Protein AF-A6QD24-F1 (afdb_monomer_lite)

Sequence (171 aa):
MKQSISKLLDISERSYYTWKKENRPIIEFLEKYFTESDLEEFLQTNSISRLESDNTDMEYMLIEYARFNLKLKLDLILLKPLWIDISKKFPKKIFLDVISEIRNSPKIDIEKYKSKEYLLEKFETHKPVLGGWNKKNKELVIRLIKENLSNLDCYVLIKYPEEILPESGDK

pLDDT: mean 82.75, std 15.45, range [31.78, 98.06]

Foldseek 3Di:
DLVLVCVVVVHDSVVLVVCVVVVPVVNVVCVPPHDPVQSVCCVVPVHRVVVVPDCVVVVVVLLVVLLVVLLVLCCCLLPPPPDPDPLSVVLVVLVVVLLVVLVPDPQDDDDLQCLLVVSLVSLVPDDDPDPSDDPVSSVSNSVSSVPRPDSSNSVSCNRPVPSRDPPPPDD

Structure (mmCIF, N/CA/C/O backbone):
data_AF-A6QD24-F1
#
_entry.id   AF-A6QD24-F1
#
loop_
_atom_site.group_PDB
_atom_site.id
_atom_site.type_symbol
_atom_site.label_atom_id
_atom_site.label_alt_id
_atom_site.label_comp_id
_atom_site.label_asym_id
_atom_site.label_entity_id
_atom_site.label_seq_id
_atom_site.pdbx_PDB_ins_code
_atom_site.Cartn_x
_atom_site.Cartn_y
_atom_site.Cartn_z
_atom_site.occupancy
_atom_site.B_iso_or_equiv
_atom_site.auth_seq_id
_atom_site.auth_comp_id
_atom_site.auth_asym_id
_atom_site.auth_atom_id
_atom_site.pdbx_PDB_model_num
ATOM 1 N N . MET A 1 1 ? -19.271 6.512 26.807 1.00 91.19 1 MET A N 1
ATOM 2 C CA . MET A 1 1 ? -18.603 5.203 26.678 1.00 91.19 1 MET A CA 1
ATOM 3 C C . MET A 1 1 ? -19.352 4.106 27.429 1.00 91.19 1 MET A C 1
ATOM 5 O O . MET A 1 1 ? -19.699 3.085 26.848 1.00 91.19 1 MET A O 1
ATOM 9 N N . LYS A 1 2 ? -19.629 4.305 28.729 1.00 95.00 2 LYS A N 1
ATOM 10 C CA . LYS A 1 2 ? -20.304 3.314 29.589 1.00 95.00 2 LYS A CA 1
ATOM 11 C C . LYS A 1 2 ? -21.602 2.745 29.001 1.00 95.00 2 LYS A C 1
ATOM 13 O O . LYS A 1 2 ? -21.840 1.551 29.126 1.00 95.00 2 LYS A O 1
ATOM 18 N N . GLN A 1 3 ? -22.432 3.584 28.375 1.00 96.44 3 GLN A N 1
ATOM 19 C CA . GLN A 1 3 ? -23.743 3.191 27.855 1.00 96.44 3 GLN A CA 1
ATOM 20 C C . GLN A 1 3 ? -23.586 2.299 26.633 1.00 96.44 3 GLN A C 1
ATOM 22 O O . GLN A 1 3 ? -24.210 1.245 26.570 1.00 96.44 3 GLN A O 1
ATOM 27 N N . SER A 1 4 ? -22.698 2.678 25.717 1.00 97.44 4 SER A N 1
ATOM 28 C CA . SER A 1 4 ? -22.372 1.903 24.522 1.00 97.44 4 SER A CA 1
ATOM 29 C C . SER A 1 4 ? -21.763 0.549 24.892 1.00 97.44 4 SER A C 1
ATOM 31 O O . SER A 1 4 ? -22.234 -0.472 24.408 1.0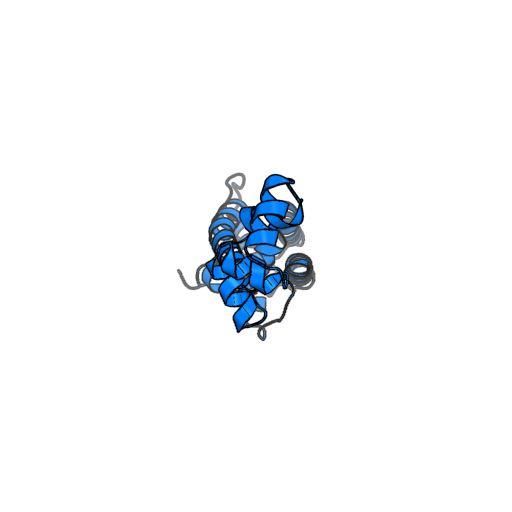0 97.44 4 SER A O 1
ATOM 33 N N . ILE A 1 5 ? -20.822 0.500 25.846 1.00 97.56 5 ILE A N 1
ATOM 34 C CA . ILE A 1 5 ? -20.265 -0.772 26.350 1.00 97.56 5 ILE A CA 1
ATOM 35 C C . ILE A 1 5 ? -21.340 -1.627 27.032 1.00 97.56 5 ILE A C 1
ATOM 37 O O . ILE A 1 5 ? -21.400 -2.832 26.809 1.00 97.56 5 ILE A O 1
ATOM 41 N N . SER A 1 6 ? -22.196 -1.016 27.856 1.00 97.75 6 SER A N 1
ATOM 42 C CA . SER A 1 6 ? -23.264 -1.735 28.562 1.00 97.75 6 SER A CA 1
ATOM 43 C C . SER A 1 6 ? -24.249 -2.373 27.580 1.00 97.75 6 SER A C 1
ATOM 45 O O . SER A 1 6 ? -24.598 -3.535 27.745 1.00 97.75 6 SER A O 1
ATOM 47 N N . LYS A 1 7 ? -24.635 -1.647 26.523 1.00 97.44 7 LYS A N 1
ATOM 48 C CA . LYS A 1 7 ? -25.477 -2.172 25.438 1.00 97.44 7 LYS A CA 1
ATOM 49 C C . LYS A 1 7 ? -24.772 -3.268 24.640 1.00 97.44 7 LYS A C 1
ATOM 51 O O . LYS A 1 7 ? -25.374 -4.301 24.388 1.00 97.44 7 LYS A O 1
ATOM 56 N N . LEU A 1 8 ? -23.506 -3.058 24.276 1.00 97.44 8 LEU A N 1
ATOM 57 C CA . LEU A 1 8 ? -22.720 -4.009 23.485 1.00 97.44 8 LEU A CA 1
ATOM 58 C C . LEU A 1 8 ? -22.549 -5.357 24.191 1.00 97.44 8 LEU A C 1
ATOM 60 O O . LEU A 1 8 ? -22.607 -6.401 23.552 1.00 97.44 8 LEU A O 1
ATOM 64 N N . LEU A 1 9 ? -22.323 -5.330 25.505 1.00 96.88 9 LEU A N 1
ATOM 65 C CA . LEU A 1 9 ? -22.118 -6.532 26.314 1.00 96.88 9 LEU A CA 1
ATOM 66 C C . LEU A 1 9 ? -23.418 -7.090 26.914 1.00 96.88 9 LEU A C 1
ATOM 68 O O . LEU A 1 9 ? -23.351 -8.084 27.632 1.00 96.88 9 LEU A O 1
ATOM 72 N N . ASP A 1 10 ? -24.560 -6.445 26.659 1.00 97.12 10 ASP A N 1
ATOM 73 C CA . ASP A 1 10 ? -25.860 -6.745 27.273 1.00 97.12 10 ASP A CA 1
ATOM 74 C C . ASP A 1 10 ? -25.798 -6.827 28.814 1.00 97.12 10 ASP A C 1
ATOM 76 O O . ASP A 1 10 ? -26.202 -7.794 29.461 1.00 97.12 10 ASP A O 1
ATOM 80 N N . ILE A 1 11 ? -25.225 -5.789 29.430 1.00 97.56 11 ILE A N 1
ATOM 81 C CA . ILE A 1 11 ? -25.096 -5.660 30.885 1.00 97.56 11 ILE A CA 1
ATOM 82 C C . ILE A 1 11 ? -25.696 -4.346 31.386 1.00 97.56 11 ILE A C 1
ATOM 84 O O . ILE A 1 11 ? -25.819 -3.361 30.664 1.00 97.56 11 ILE A O 1
ATOM 88 N N . SER A 1 12 ? -26.025 -4.291 32.678 1.00 97.44 12 SER A N 1
ATOM 89 C CA . SER A 1 12 ? -26.432 -3.031 33.312 1.00 97.44 12 SER A CA 1
ATOM 90 C C . SER A 1 12 ? -25.251 -2.061 33.475 1.00 97.44 12 SER A C 1
ATOM 92 O O . SER A 1 12 ? -24.112 -2.493 33.666 1.00 97.44 12 SER A O 1
ATOM 94 N N . GLU A 1 13 ? -25.520 -0.748 33.543 1.00 95.88 13 GLU A N 1
ATOM 95 C CA . GLU A 1 13 ? -24.477 0.246 33.866 1.00 95.88 13 GLU A CA 1
ATOM 96 C C . GLU A 1 13 ? -23.789 -0.065 35.209 1.00 95.88 13 GLU A C 1
ATOM 98 O O . GLU A 1 13 ? -22.583 0.128 35.364 1.00 95.88 13 GLU A O 1
ATOM 103 N N . ARG A 1 14 ? -24.538 -0.599 36.186 1.00 96.56 14 ARG A N 1
ATOM 104 C CA . ARG A 1 14 ? -23.978 -1.036 37.473 1.00 96.56 14 ARG A CA 1
ATOM 105 C C . ARG A 1 14 ? -22.952 -2.152 37.274 1.00 96.56 14 ARG A C 1
ATOM 107 O O . ARG A 1 14 ? -21.876 -2.086 37.862 1.00 96.56 14 ARG A O 1
ATOM 114 N N . SER A 1 15 ? -23.272 -3.146 36.445 1.00 97.50 15 SER A N 1
ATOM 115 C CA . SER A 1 15 ? -22.362 -4.247 36.115 1.00 97.50 15 SER A CA 1
ATOM 116 C C . SER A 1 15 ? -21.093 -3.733 35.438 1.00 97.50 15 SER A C 1
ATOM 118 O O . SER A 1 15 ? -20.006 -4.165 35.809 1.00 97.50 15 SER A O 1
ATOM 120 N N . TYR A 1 16 ? -21.213 -2.760 34.529 1.00 97.88 16 TYR A N 1
ATOM 121 C CA . TYR A 1 16 ? -20.060 -2.099 33.912 1.00 97.88 16 TYR A CA 1
ATOM 122 C C . TYR A 1 16 ? -19.123 -1.479 34.965 1.00 97.88 16 TYR A C 1
ATOM 124 O O . TYR A 1 16 ? -17.921 -1.738 34.934 1.00 97.88 16 TYR A O 1
ATOM 132 N N . TYR A 1 17 ? -19.645 -0.728 35.945 1.00 97.50 17 TYR A N 1
ATOM 133 C CA . TYR A 1 17 ? -18.806 -0.138 37.001 1.00 97.50 17 TYR A CA 1
ATOM 134 C C . TYR A 1 17 ? -18.145 -1.192 37.893 1.00 97.50 17 TYR A C 1
ATOM 136 O O . TYR A 1 17 ? -16.976 -1.039 38.254 1.00 97.50 17 TYR A O 1
ATOM 144 N N . THR A 1 18 ? -18.859 -2.270 38.225 1.00 97.88 18 THR A N 1
ATOM 145 C CA . THR A 1 18 ? -18.283 -3.402 38.962 1.00 97.88 18 THR A CA 1
ATOM 146 C C . THR A 1 18 ? -17.138 -4.032 38.173 1.00 97.88 18 THR A C 1
ATOM 148 O O . THR A 1 18 ? -16.042 -4.179 38.704 1.00 97.88 18 THR A O 1
ATOM 151 N N . TRP A 1 19 ? -17.350 -4.329 36.890 1.00 97.81 19 TRP A N 1
ATOM 152 C CA . TRP A 1 19 ? -16.339 -4.949 36.029 1.00 97.81 19 TRP A CA 1
ATOM 153 C C . TRP A 1 19 ? -15.133 -4.043 35.802 1.00 97.81 19 TRP A C 1
ATOM 155 O O . TRP A 1 19 ? -14.000 -4.520 35.767 1.00 97.81 19 TRP A O 1
ATOM 165 N N . LYS A 1 20 ? -15.363 -2.732 35.703 1.00 97.00 20 LYS A N 1
ATOM 166 C CA . LYS A 1 20 ? -14.298 -1.734 35.634 1.00 97.00 20 LYS A CA 1
ATOM 167 C C . LYS A 1 20 ? -13.466 -1.715 36.915 1.00 97.00 20 LYS A C 1
ATOM 169 O O . LYS A 1 20 ? -12.245 -1.730 36.839 1.00 97.00 20 LYS A O 1
ATOM 174 N N . LYS A 1 21 ? -14.105 -1.743 38.091 1.00 97.69 21 LYS A N 1
ATOM 175 C CA . LYS A 1 21 ? -13.412 -1.804 39.392 1.00 97.69 21 LYS A CA 1
ATOM 176 C C . LYS A 1 21 ? -12.640 -3.113 39.585 1.00 97.69 21 LYS A C 1
ATOM 178 O O . LYS A 1 21 ? -11.581 -3.111 40.203 1.00 97.69 21 LYS A O 1
ATOM 183 N N . GLU A 1 22 ? -13.165 -4.214 39.056 1.00 97.62 22 GLU A N 1
ATOM 184 C CA . GLU A 1 22 ? -12.499 -5.522 39.014 1.00 97.62 22 GLU A CA 1
ATOM 185 C C . GLU A 1 22 ? -11.354 -5.588 37.986 1.00 97.62 22 GLU A C 1
ATOM 187 O O . GLU A 1 22 ? -10.691 -6.617 37.901 1.00 97.62 22 GLU A O 1
ATOM 192 N N . ASN A 1 23 ? -11.109 -4.521 37.210 1.00 96.00 23 ASN A N 1
ATOM 193 C CA . ASN A 1 23 ? -10.141 -4.485 36.110 1.00 96.00 23 ASN A CA 1
ATOM 194 C C . ASN A 1 23 ? -10.345 -5.632 35.110 1.00 96.00 23 ASN A C 1
ATOM 196 O O . ASN A 1 23 ? -9.396 -6.301 34.697 1.00 96.00 23 ASN A O 1
ATOM 200 N N . ARG A 1 24 ? -11.600 -5.906 34.729 1.00 96.94 24 ARG A N 1
ATOM 201 C CA . ARG A 1 24 ? -11.864 -6.951 33.738 1.00 96.94 24 ARG A CA 1
ATOM 202 C C . ARG A 1 24 ? -11.245 -6.568 32.390 1.00 96.94 24 ARG A C 1
ATOM 204 O O . ARG A 1 24 ? -11.578 -5.495 31.878 1.00 96.94 24 ARG A O 1
ATOM 211 N N . PRO A 1 25 ? -10.460 -7.462 31.755 1.00 98.06 25 PRO A N 1
ATOM 212 C CA . PRO A 1 25 ? -9.745 -7.146 30.518 1.00 98.06 25 PRO A CA 1
ATOM 213 C C . PRO A 1 25 ? -10.637 -6.637 29.386 1.00 98.06 25 PRO A C 1
ATOM 215 O O . PRO A 1 25 ? -10.212 -5.795 28.606 1.00 98.06 25 PRO A O 1
ATOM 218 N N . ILE A 1 26 ? -11.888 -7.104 29.304 1.00 97.75 26 ILE A N 1
ATOM 219 C CA . ILE A 1 26 ? -12.819 -6.666 28.257 1.00 97.75 26 ILE A CA 1
ATOM 220 C C . ILE A 1 26 ? -13.167 -5.175 28.360 1.00 97.75 26 ILE A C 1
ATOM 222 O O . ILE A 1 26 ? -13.292 -4.509 27.338 1.00 97.75 26 ILE A O 1
ATOM 226 N N . ILE A 1 27 ? -13.283 -4.631 29.576 1.00 97.56 27 ILE A N 1
ATOM 227 C CA . ILE A 1 27 ? -13.575 -3.207 29.769 1.00 97.56 27 ILE A CA 1
ATOM 228 C C . ILE A 1 27 ? -12.358 -2.375 29.373 1.00 97.56 27 ILE A C 1
ATOM 230 O O . ILE A 1 27 ? -12.499 -1.409 28.629 1.00 97.56 27 ILE A O 1
ATOM 234 N N . GLU A 1 28 ? -11.167 -2.782 29.816 1.00 96.56 28 GLU A N 1
ATOM 235 C CA . GLU A 1 28 ? -9.918 -2.106 29.456 1.00 96.56 28 GLU A CA 1
ATOM 236 C C . GLU A 1 28 ? -9.675 -2.141 27.942 1.00 96.56 28 GLU A C 1
ATOM 238 O O . GLU A 1 28 ? -9.343 -1.121 27.345 1.00 96.56 28 GLU A O 1
ATOM 243 N N . PHE A 1 29 ? -9.897 -3.291 27.303 1.00 97.94 29 PHE A N 1
ATOM 244 C CA . PHE A 1 29 ? -9.778 -3.450 25.858 1.00 97.94 29 PHE A CA 1
ATOM 245 C C . PHE A 1 29 ? -10.701 -2.487 25.099 1.00 97.94 29 PHE A C 1
ATOM 247 O O . PHE A 1 29 ? -10.233 -1.759 24.220 1.00 97.94 29 PHE A O 1
ATOM 254 N N . LEU A 1 30 ? -11.988 -2.445 25.462 1.00 97.75 30 LEU A N 1
ATOM 255 C CA . LEU A 1 30 ? -12.967 -1.578 24.804 1.00 97.75 30 LEU A CA 1
ATOM 256 C C . LEU A 1 30 ? -12.642 -0.092 25.003 1.00 97.75 30 LEU A C 1
ATOM 258 O O . LEU A 1 30 ? -12.695 0.674 24.049 1.00 97.75 30 LEU A O 1
ATOM 262 N N . GLU A 1 31 ? -12.248 0.319 26.210 1.00 95.69 31 GLU A N 1
ATOM 263 C CA . GLU A 1 31 ? -11.897 1.719 26.490 1.00 95.69 31 GLU A CA 1
ATOM 264 C C . GLU A 1 31 ? -10.575 2.165 25.857 1.00 95.69 31 GLU A C 1
ATOM 266 O O . GLU A 1 31 ? -10.399 3.351 25.582 1.00 95.69 31 GLU A O 1
ATOM 271 N N . LYS A 1 32 ? -9.640 1.235 25.640 1.00 96.81 32 LYS A N 1
ATOM 272 C CA . LYS A 1 32 ? -8.314 1.535 25.091 1.00 96.81 32 LYS A CA 1
ATOM 273 C C . LYS A 1 32 ? -8.306 1.667 23.571 1.00 96.81 32 LYS A C 1
ATOM 275 O O . LYS A 1 32 ? -7.569 2.500 23.048 1.00 96.81 32 LYS A O 1
ATOM 280 N N . TYR A 1 33 ? -9.052 0.819 22.865 1.00 97.25 33 TYR A N 1
ATOM 281 C CA . TYR A 1 33 ? -8.948 0.701 21.404 1.00 97.25 33 TYR A CA 1
ATOM 282 C C . TYR A 1 33 ? -10.121 1.306 20.636 1.00 97.25 33 TYR A C 1
ATOM 284 O O . TYR A 1 33 ? -10.011 1.508 19.423 1.00 97.25 33 TYR A O 1
ATOM 292 N N . PHE A 1 34 ? -11.219 1.610 21.325 1.00 97.38 34 PHE A N 1
ATOM 293 C CA . PHE A 1 34 ? -12.423 2.153 20.717 1.00 97.38 34 PHE A CA 1
ATOM 294 C C . PHE A 1 34 ? -12.785 3.477 21.371 1.00 97.38 34 PHE A C 1
ATOM 296 O O . PHE A 1 34 ? -12.558 3.695 22.558 1.00 97.38 34 PHE A O 1
ATOM 303 N N . THR A 1 35 ? -13.342 4.373 20.571 1.00 96.62 35 THR A N 1
ATOM 304 C CA . THR A 1 35 ? -14.009 5.585 21.032 1.00 96.62 35 THR A CA 1
ATOM 305 C C . THR A 1 35 ? -15.485 5.289 21.283 1.00 96.62 35 T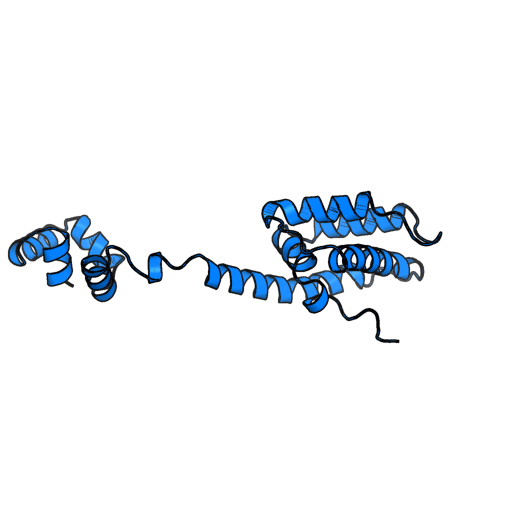HR A C 1
ATOM 307 O O . THR A 1 35 ? -16.022 4.283 20.826 1.00 96.62 35 THR A O 1
ATOM 310 N N . GLU A 1 36 ? -16.174 6.173 22.004 1.00 96.25 36 GLU A N 1
ATOM 311 C CA . GLU A 1 36 ? -17.626 6.042 22.172 1.00 96.25 36 GLU A CA 1
ATOM 312 C C . GLU A 1 36 ? -18.358 6.056 20.826 1.00 96.25 36 GLU A C 1
ATOM 314 O O . GLU A 1 36 ? -19.249 5.235 20.629 1.00 96.25 36 GLU A O 1
ATOM 319 N N . SER A 1 37 ? -17.911 6.905 19.893 1.00 96.25 37 SER A N 1
ATOM 320 C CA . SER A 1 37 ? -18.446 6.967 18.531 1.00 96.25 37 SER A CA 1
ATOM 321 C C . SER A 1 37 ? -18.284 5.643 17.784 1.00 96.25 37 SER A C 1
ATOM 323 O O . SER A 1 37 ? -19.216 5.235 17.105 1.00 96.25 37 SER A O 1
ATOM 325 N N . ASP A 1 38 ? -17.147 4.949 17.930 1.00 96.94 38 ASP A N 1
ATOM 326 C CA . ASP A 1 38 ? -16.939 3.644 17.280 1.00 96.94 38 ASP A CA 1
ATOM 327 C C . ASP A 1 38 ? -17.944 2.602 17.790 1.00 96.94 38 ASP A C 1
ATOM 329 O O . ASP A 1 38 ? -18.501 1.824 17.022 1.00 96.94 38 ASP A O 1
ATOM 333 N N . LEU A 1 39 ? -18.183 2.576 19.105 1.00 97.81 39 LEU A N 1
ATOM 334 C CA . LEU A 1 39 ? -19.120 1.622 19.699 1.00 97.81 39 LEU A CA 1
ATOM 335 C C . LEU A 1 39 ? -20.570 1.954 19.337 1.00 97.81 39 LEU A C 1
ATOM 337 O O . LEU A 1 39 ? -21.375 1.048 19.144 1.00 97.81 39 LEU A O 1
ATOM 341 N N . GLU A 1 40 ? -20.917 3.239 19.265 1.00 97.62 40 GLU A N 1
ATOM 342 C CA . GLU A 1 40 ? -22.237 3.684 18.815 1.00 97.62 40 GLU A CA 1
ATOM 343 C C . GLU A 1 40 ? -22.484 3.352 17.346 1.00 97.62 40 GLU A C 1
ATOM 345 O O . GLU A 1 40 ? -23.571 2.880 17.019 1.00 97.62 40 GLU A O 1
ATOM 350 N N . GLU A 1 41 ? -21.480 3.548 16.491 1.00 97.19 41 GLU A N 1
ATOM 351 C CA . GLU A 1 41 ? -21.526 3.156 15.087 1.00 97.19 41 GLU A CA 1
ATOM 352 C C . GLU A 1 41 ? -21.749 1.648 14.964 1.00 97.19 41 GLU A C 1
ATOM 354 O O . GLU A 1 41 ? -22.747 1.229 14.381 1.00 97.19 41 GLU A O 1
ATOM 359 N N . PHE A 1 42 ? -20.917 0.836 15.621 1.00 97.56 42 PHE A N 1
ATOM 360 C CA . PHE A 1 42 ? -21.039 -0.621 15.575 1.00 97.56 42 PHE A CA 1
ATOM 361 C C . PHE A 1 42 ? -22.412 -1.113 16.042 1.00 97.56 42 PHE A C 1
ATOM 363 O O . PHE A 1 42 ? -23.000 -1.996 15.424 1.00 97.56 42 PHE A O 1
ATOM 370 N N . LEU A 1 43 ? -22.966 -0.522 17.105 1.00 97.50 43 LEU A N 1
ATOM 371 C CA . LEU A 1 43 ? -24.307 -0.864 17.589 1.00 97.50 43 LEU A CA 1
ATOM 372 C C . LEU A 1 43 ? -25.423 -0.530 16.582 1.00 97.50 43 LEU A C 1
ATOM 374 O O . LEU A 1 43 ? -26.501 -1.116 16.668 1.00 97.50 43 LEU A O 1
ATOM 378 N N . GLN A 1 44 ? -25.198 0.414 15.665 1.00 97.38 44 GLN A N 1
ATOM 379 C CA . GLN A 1 44 ? -26.169 0.826 14.646 1.00 97.38 44 GLN A CA 1
ATOM 380 C C . GLN A 1 44 ? -25.983 0.083 13.319 1.00 97.38 44 GLN A C 1
ATOM 382 O O . GLN A 1 44 ? -26.971 -0.266 12.673 1.00 97.38 44 GLN A O 1
ATOM 387 N N . THR A 1 45 ? -24.739 -0.145 12.900 1.00 96.12 45 THR A N 1
ATOM 388 C CA . THR A 1 45 ? -24.393 -0.616 11.549 1.00 96.12 45 THR A CA 1
ATOM 389 C C . THR A 1 45 ? -23.795 -2.023 11.525 1.00 96.12 45 THR A C 1
ATOM 391 O O . THR A 1 45 ? -23.688 -2.609 10.451 1.00 96.12 45 THR A O 1
ATOM 394 N N . ASN A 1 46 ? -23.432 -2.588 12.685 1.00 94.62 46 ASN A N 1
ATOM 395 C CA . ASN A 1 46 ? -22.578 -3.777 12.832 1.00 94.62 46 ASN A CA 1
ATOM 396 C C . ASN A 1 46 ? -21.185 -3.637 12.189 1.00 94.62 46 ASN A C 1
ATOM 398 O O . ASN A 1 46 ? -20.535 -4.643 11.908 1.00 94.62 46 ASN A O 1
ATOM 402 N N . SER A 1 47 ? -20.715 -2.411 11.964 1.00 92.94 47 SER A N 1
ATOM 403 C CA . SER A 1 47 ? -19.393 -2.124 11.407 1.00 92.94 47 SER A CA 1
ATOM 404 C C . SER A 1 47 ? -18.799 -0.855 12.019 1.00 92.94 47 SER A C 1
ATOM 406 O O . SER A 1 47 ? -19.507 -0.069 12.644 1.00 92.94 47 SER A O 1
ATOM 408 N N . ILE A 1 48 ? -17.487 -0.661 11.878 1.00 94.12 48 ILE A N 1
ATOM 409 C CA . ILE A 1 48 ? -16.812 0.568 12.322 1.00 94.12 48 ILE A CA 1
ATOM 410 C C . ILE A 1 48 ? -16.057 1.136 11.130 1.00 94.12 48 ILE A C 1
ATOM 412 O O . ILE A 1 48 ? -15.019 0.594 10.759 1.00 94.12 48 ILE A O 1
ATOM 416 N N . SER A 1 49 ? -16.524 2.235 10.541 1.00 88.94 49 SER A N 1
ATOM 417 C CA . SER A 1 49 ? -16.033 2.747 9.253 1.00 88.94 49 SER A CA 1
ATOM 418 C C . SER A 1 49 ? -14.517 2.942 9.212 1.00 88.94 49 SER A C 1
ATOM 420 O O . SER A 1 49 ? -13.885 2.634 8.207 1.00 88.94 49 SER A O 1
ATOM 422 N N . ARG A 1 50 ? -13.895 3.400 10.308 1.00 87.12 50 ARG A N 1
ATOM 423 C CA . ARG A 1 50 ? -12.427 3.572 10.369 1.00 87.12 50 ARG A CA 1
ATOM 424 C C . ARG A 1 50 ? -11.636 2.258 10.421 1.00 87.12 50 ARG A C 1
ATOM 426 O O . ARG A 1 50 ? -10.421 2.281 10.265 1.00 87.12 50 ARG A O 1
ATOM 433 N N . LEU A 1 51 ? -12.295 1.150 10.750 1.00 87.19 51 LEU A N 1
ATOM 434 C CA . LEU A 1 51 ? -11.733 -0.203 10.728 1.00 87.19 51 LEU A CA 1
ATOM 435 C C . LEU A 1 51 ? -12.111 -0.939 9.440 1.00 87.19 51 LEU A C 1
ATOM 437 O O . LEU A 1 51 ? -11.363 -1.810 9.011 1.00 87.19 51 LEU A O 1
ATOM 441 N N . GLU A 1 52 ? -13.227 -0.547 8.821 1.00 81.75 52 GLU A N 1
ATOM 442 C CA . GLU A 1 52 ? -13.657 -1.013 7.503 1.00 81.75 52 GLU A CA 1
ATOM 443 C C . GLU A 1 52 ? -12.989 -0.262 6.349 1.00 81.75 52 GLU A C 1
ATOM 445 O O . GLU A 1 52 ? -13.228 -0.618 5.198 1.00 81.75 52 GLU A O 1
ATOM 450 N N . SER A 1 53 ? -12.198 0.793 6.606 1.00 63.44 53 SER A N 1
ATOM 451 C CA . SER A 1 53 ? -11.540 1.515 5.520 1.00 63.44 53 SER A CA 1
ATOM 452 C C . SER A 1 53 ? -10.623 0.539 4.794 1.00 63.44 53 SER A C 1
ATOM 454 O O . SER A 1 53 ? -9.557 0.173 5.305 1.00 63.44 53 SER A O 1
ATOM 456 N N . ASP A 1 54 ? -11.050 0.123 3.602 1.00 60.28 54 ASP A N 1
ATOM 457 C CA . ASP A 1 54 ? -10.192 -0.547 2.645 1.00 60.28 54 ASP A CA 1
ATOM 458 C C . ASP A 1 54 ? -8.885 0.236 2.608 1.00 60.28 54 ASP A C 1
ATOM 460 O O . ASP A 1 54 ? -8.889 1.471 2.594 1.00 60.28 54 ASP A O 1
ATOM 464 N N . ASN A 1 55 ? -7.761 -0.478 2.612 1.00 60.69 55 ASN A N 1
ATOM 465 C CA . ASN A 1 55 ? -6.408 0.081 2.608 1.00 60.69 55 ASN A CA 1
ATOM 466 C C . ASN A 1 55 ? -6.158 1.137 1.513 1.00 60.69 55 ASN A C 1
ATOM 468 O O . ASN A 1 55 ? -5.061 1.667 1.472 1.00 60.69 55 ASN A O 1
ATOM 472 N N . THR A 1 56 ? -7.126 1.453 0.655 1.00 64.50 56 THR A N 1
ATOM 473 C CA . THR A 1 56 ? -7.199 2.513 -0.348 1.00 64.50 56 THR A CA 1
ATOM 474 C C . THR A 1 56 ? -6.474 3.803 0.033 1.00 64.50 56 THR A C 1
ATOM 476 O O . THR A 1 56 ? -5.647 4.247 -0.755 1.00 64.50 56 THR A O 1
ATOM 479 N N . ASP A 1 57 ? -6.685 4.385 1.220 1.00 68.62 57 ASP A N 1
ATOM 480 C CA . ASP A 1 57 ? -6.004 5.642 1.594 1.00 68.62 57 ASP A CA 1
ATOM 481 C C . ASP A 1 57 ? -4.503 5.430 1.844 1.00 68.62 57 ASP A C 1
ATOM 483 O O . ASP A 1 57 ? -3.655 6.200 1.384 1.00 68.62 57 ASP A O 1
ATOM 487 N N . MET A 1 58 ? -4.148 4.343 2.531 1.00 69.06 58 MET A N 1
ATOM 488 C CA . MET A 1 58 ? -2.752 3.962 2.758 1.00 69.06 58 MET A CA 1
ATOM 489 C C . MET A 1 58 ? -2.074 3.528 1.455 1.00 69.06 58 MET A C 1
ATOM 491 O O . MET A 1 58 ? -0.921 3.861 1.203 1.00 69.06 58 MET A O 1
ATOM 495 N N . GLU A 1 59 ? -2.792 2.806 0.608 1.00 73.94 59 GLU A N 1
ATOM 496 C CA . GLU A 1 59 ? -2.379 2.330 -0.700 1.00 73.94 59 GLU A CA 1
ATOM 497 C C . GLU A 1 59 ? -2.142 3.496 -1.655 1.00 73.94 59 GLU A C 1
ATOM 499 O O . GLU A 1 59 ? -1.109 3.514 -2.325 1.00 73.94 59 GLU A O 1
ATOM 504 N N . TYR A 1 60 ? -3.027 4.491 -1.655 1.00 80.44 60 TYR A N 1
ATOM 505 C CA . TYR A 1 60 ? -2.856 5.738 -2.385 1.00 80.44 60 TYR A CA 1
ATOM 506 C C . TYR A 1 60 ? -1.615 6.490 -1.894 1.00 80.44 60 TYR A C 1
ATOM 508 O O . TYR A 1 60 ? -0.739 6.806 -2.697 1.00 80.44 60 TYR A O 1
ATOM 516 N N . MET A 1 61 ? -1.461 6.682 -0.577 1.00 80.25 61 MET A N 1
ATOM 517 C CA . MET A 1 61 ? -0.262 7.312 -0.006 1.00 80.25 61 MET A CA 1
ATOM 518 C C . MET A 1 61 ? 1.031 6.556 -0.354 1.00 80.25 61 MET A C 1
ATOM 520 O O . MET A 1 61 ? 2.043 7.179 -0.676 1.00 80.25 61 MET A O 1
ATOM 524 N N . LEU A 1 62 ? 1.015 5.221 -0.323 1.00 80.31 62 LEU A N 1
ATOM 525 C CA . LEU A 1 62 ? 2.157 4.382 -0.698 1.00 80.31 62 LEU A CA 1
ATOM 526 C C . LEU A 1 62 ? 2.488 4.500 -2.188 1.00 80.31 62 LEU A C 1
ATOM 528 O O . LEU A 1 62 ? 3.667 4.524 -2.545 1.00 80.31 62 LEU A O 1
ATOM 532 N N . ILE A 1 63 ? 1.472 4.576 -3.051 1.00 82.44 63 ILE A N 1
ATOM 533 C CA . ILE A 1 63 ? 1.645 4.788 -4.491 1.00 82.44 63 ILE A CA 1
ATOM 534 C C . ILE A 1 63 ? 2.239 6.176 -4.748 1.00 82.44 63 ILE A C 1
ATOM 536 O O . ILE A 1 63 ? 3.236 6.263 -5.459 1.00 82.44 63 ILE A O 1
ATOM 540 N N . GLU A 1 64 ? 1.716 7.234 -4.128 1.00 83.12 64 GLU A N 1
ATOM 541 C CA . GLU A 1 64 ? 2.244 8.603 -4.247 1.00 83.12 64 GLU A CA 1
ATOM 542 C C . GLU A 1 64 ? 3.687 8.721 -3.743 1.00 83.12 64 GLU A C 1
ATOM 544 O O . GLU A 1 64 ? 4.563 9.262 -4.426 1.00 83.12 64 GLU A O 1
ATOM 549 N N . TYR A 1 65 ? 3.990 8.124 -2.591 1.00 85.56 65 TYR A N 1
ATOM 550 C CA . TYR A 1 65 ? 5.357 8.061 -2.082 1.00 85.56 65 TYR A CA 1
ATOM 551 C C . TYR A 1 65 ? 6.288 7.308 -3.044 1.00 85.56 65 TYR A C 1
ATOM 553 O O . TYR A 1 65 ? 7.404 7.758 -3.322 1.00 85.56 65 TYR A O 1
ATOM 561 N N . ALA A 1 66 ? 5.846 6.168 -3.578 1.00 86.31 66 ALA A N 1
ATOM 562 C CA . ALA A 1 66 ? 6.624 5.401 -4.542 1.00 86.31 66 ALA A CA 1
ATOM 563 C C . ALA A 1 66 ? 6.830 6.169 -5.857 1.00 86.31 66 ALA A C 1
ATOM 565 O O . ALA A 1 66 ? 7.955 6.184 -6.348 1.00 86.31 66 ALA A O 1
ATOM 566 N N . ARG A 1 67 ? 5.814 6.875 -6.379 1.00 83.12 67 ARG A N 1
ATOM 567 C CA . ARG A 1 67 ? 5.914 7.763 -7.555 1.00 83.12 67 ARG A CA 1
ATOM 568 C C . ARG A 1 67 ? 7.032 8.792 -7.383 1.00 83.12 67 ARG A C 1
ATOM 570 O O . ARG A 1 67 ? 7.943 8.860 -8.212 1.00 83.12 67 ARG A O 1
ATOM 577 N N . PHE A 1 68 ? 7.021 9.528 -6.268 1.00 82.50 68 PHE A N 1
ATOM 578 C CA . PHE A 1 68 ? 8.023 10.557 -5.978 1.00 82.50 68 PHE A CA 1
ATOM 579 C C . PHE A 1 68 ? 9.447 9.985 -5.892 1.00 82.50 68 PHE A C 1
ATOM 581 O O . PHE A 1 68 ? 10.374 10.480 -6.538 1.00 82.50 68 PHE A O 1
ATOM 588 N N . ASN A 1 69 ? 9.629 8.905 -5.129 1.00 84.69 69 ASN A N 1
ATOM 589 C CA . ASN A 1 69 ? 10.953 8.313 -4.930 1.00 84.69 69 ASN A CA 1
ATOM 590 C C . ASN A 1 69 ? 11.471 7.585 -6.171 1.00 84.69 69 ASN A C 1
ATOM 592 O O . ASN A 1 69 ? 12.679 7.565 -6.409 1.00 84.69 69 ASN A O 1
ATOM 596 N N . LEU A 1 70 ? 10.582 6.988 -6.964 1.00 86.19 70 LEU A N 1
ATOM 597 C CA . LEU A 1 70 ? 10.950 6.284 -8.184 1.00 86.19 70 LEU A CA 1
ATOM 598 C C . LEU A 1 70 ? 11.591 7.229 -9.193 1.00 86.19 70 LEU A C 1
ATOM 600 O O . LEU A 1 70 ? 12.619 6.878 -9.764 1.00 86.19 70 LEU A O 1
ATOM 604 N N . LYS A 1 71 ? 11.045 8.436 -9.367 1.00 80.69 71 LYS A N 1
ATOM 605 C CA . LYS A 1 71 ? 11.630 9.446 -10.258 1.00 80.69 71 LYS A CA 1
ATOM 606 C C . LYS A 1 71 ? 13.087 9.740 -9.885 1.00 80.69 71 LYS A C 1
ATOM 608 O O . LYS A 1 71 ? 13.978 9.600 -10.719 1.00 80.69 71 LYS A O 1
ATOM 613 N N . LEU A 1 72 ? 13.345 9.994 -8.600 1.00 79.88 72 LEU A N 1
ATOM 614 C CA . LEU A 1 72 ? 14.698 10.209 -8.074 1.00 79.88 72 LEU A CA 1
ATOM 615 C C . LEU A 1 72 ? 15.604 8.983 -8.259 1.00 79.88 72 LEU A C 1
ATOM 617 O O . LEU A 1 72 ? 16.763 9.121 -8.653 1.00 79.88 72 LEU A O 1
ATOM 621 N N . LYS A 1 73 ? 15.095 7.772 -7.994 1.00 84.25 73 LYS A N 1
ATOM 622 C CA . LYS A 1 73 ? 15.844 6.525 -8.209 1.00 84.25 73 LYS A CA 1
ATOM 623 C C . LYS A 1 73 ? 16.222 6.362 -9.676 1.00 84.25 73 LYS A C 1
ATOM 625 O O . LYS A 1 73 ? 17.375 6.058 -9.954 1.00 84.25 73 LYS A O 1
ATOM 630 N N . LEU A 1 74 ? 15.290 6.567 -10.603 1.00 81.19 74 LEU A N 1
ATOM 631 C CA . LEU A 1 74 ? 15.540 6.427 -12.037 1.00 81.19 74 LEU A CA 1
ATOM 632 C C . LEU A 1 74 ? 16.540 7.467 -12.537 1.00 81.19 74 LEU A C 1
ATOM 634 O O . LEU A 1 74 ? 17.448 7.097 -13.280 1.00 81.19 74 LEU A O 1
ATOM 638 N N . ASP A 1 75 ? 16.451 8.711 -12.070 1.00 74.94 75 ASP A N 1
ATOM 639 C CA . ASP A 1 75 ? 17.444 9.743 -12.379 1.00 74.94 75 ASP A CA 1
ATOM 640 C C . ASP A 1 75 ? 18.836 9.335 -11.878 1.00 74.94 75 ASP A C 1
ATOM 642 O O . ASP A 1 75 ? 19.817 9.373 -12.625 1.00 74.94 75 ASP A O 1
ATOM 646 N N . LEU A 1 76 ? 18.934 8.837 -10.642 1.00 71.38 76 LEU A N 1
ATOM 647 C CA . LEU A 1 76 ? 20.196 8.341 -10.092 1.00 71.38 76 LEU A CA 1
ATOM 648 C C . LEU A 1 76 ? 20.705 7.092 -10.819 1.00 71.38 76 LEU A C 1
ATOM 650 O O . LEU A 1 76 ? 21.908 6.939 -10.975 1.00 71.38 76 LEU A O 1
ATOM 654 N N . ILE A 1 77 ? 19.839 6.179 -11.242 1.00 71.81 77 ILE A N 1
ATOM 655 C CA . ILE A 1 77 ? 20.229 4.913 -11.876 1.00 71.81 77 ILE A CA 1
ATOM 656 C C . ILE A 1 77 ? 20.640 5.126 -13.340 1.00 71.81 77 ILE A C 1
ATOM 658 O O . ILE A 1 77 ? 21.649 4.575 -13.781 1.00 71.81 77 ILE A O 1
ATOM 662 N N . LEU A 1 78 ? 19.873 5.909 -14.102 1.00 65.50 78 LEU A N 1
ATOM 663 C CA . LEU A 1 78 ? 20.054 6.078 -15.547 1.00 65.50 78 LEU A CA 1
ATOM 664 C C . LEU A 1 78 ? 21.036 7.202 -15.905 1.00 65.50 78 LEU A C 1
ATOM 666 O O . LEU A 1 78 ? 21.584 7.178 -17.008 1.00 65.50 78 LEU A O 1
ATOM 670 N N . LEU A 1 79 ? 21.268 8.167 -15.005 1.00 56.62 79 LEU A N 1
ATOM 671 C CA . LEU A 1 79 ? 22.091 9.357 -15.268 1.00 56.62 79 LEU A CA 1
ATOM 672 C C . LEU A 1 79 ? 23.370 9.434 -14.406 1.00 56.62 79 LEU A C 1
ATOM 674 O O . LEU A 1 79 ? 24.126 10.396 -14.548 1.00 56.62 79 LEU A O 1
ATOM 678 N N . LYS A 1 80 ? 23.648 8.462 -13.513 1.00 59.56 80 LYS A N 1
ATOM 679 C CA . LYS A 1 80 ? 24.769 8.577 -12.554 1.00 59.56 80 LYS A CA 1
ATOM 680 C C . LYS A 1 80 ? 26.135 8.763 -13.232 1.00 59.56 80 LYS A C 1
ATOM 682 O O . LYS A 1 80 ? 26.502 7.982 -14.111 1.00 59.56 80 LYS A O 1
ATOM 687 N N . PRO A 1 81 ? 26.950 9.723 -12.769 1.00 54.16 81 PRO A N 1
ATOM 688 C CA . PRO A 1 81 ? 28.255 10.004 -13.342 1.00 54.16 81 PRO A CA 1
ATOM 689 C C . PRO A 1 81 ? 29.314 9.040 -12.786 1.00 54.16 81 PRO A C 1
ATOM 691 O O . PRO A 1 81 ? 30.02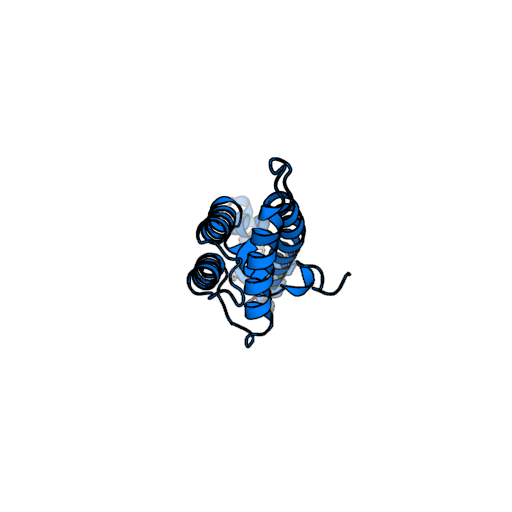1 9.336 -11.831 1.00 54.16 81 PRO A O 1
ATOM 694 N N . LEU A 1 82 ? 29.450 7.877 -13.420 1.00 42.59 82 LEU A N 1
ATOM 695 C CA . LEU A 1 82 ? 30.731 7.154 -13.526 1.00 42.59 82 LEU A CA 1
ATOM 696 C C . LEU A 1 82 ? 30.973 6.721 -14.985 1.00 42.59 82 LEU A C 1
ATOM 698 O O . LEU A 1 82 ? 31.631 5.728 -15.281 1.00 42.59 82 LEU A O 1
ATOM 702 N N . TRP A 1 83 ? 30.405 7.501 -15.912 1.00 50.25 83 TRP A N 1
ATOM 703 C CA . TRP A 1 83 ? 30.139 7.141 -17.301 1.00 50.25 83 TRP A CA 1
ATOM 704 C C . TRP A 1 83 ? 30.631 8.225 -18.278 1.00 50.25 83 TRP A C 1
ATOM 706 O O . TRP A 1 83 ? 29.835 8.927 -18.897 1.00 50.25 83 TRP A O 1
ATOM 716 N N . ILE A 1 84 ? 31.950 8.344 -18.458 1.00 43.72 84 ILE A N 1
ATOM 717 C CA . ILE A 1 84 ? 32.586 9.203 -19.483 1.00 43.72 84 ILE A CA 1
ATOM 718 C C . ILE A 1 84 ? 32.462 8.524 -20.876 1.00 43.72 84 ILE A C 1
ATOM 720 O O . ILE A 1 84 ? 33.444 8.246 -21.553 1.00 43.72 84 ILE A O 1
ATOM 724 N N . ASP A 1 85 ? 31.235 8.159 -21.280 1.00 51.97 85 ASP A N 1
ATOM 725 C CA . ASP A 1 85 ? 30.966 7.175 -22.346 1.00 51.97 85 ASP A CA 1
ATOM 726 C C . ASP A 1 85 ? 29.678 7.454 -23.152 1.00 51.97 85 ASP A C 1
ATOM 728 O O . ASP A 1 85 ? 28.557 7.345 -22.647 1.00 51.97 85 ASP A O 1
ATOM 732 N N . ILE A 1 86 ? 29.836 7.708 -24.457 1.00 43.97 86 ILE A N 1
ATOM 733 C CA . ILE A 1 86 ? 28.736 7.953 -25.411 1.00 43.97 86 ILE A CA 1
ATOM 734 C C . ILE A 1 86 ? 27.825 6.719 -25.571 1.00 43.97 86 ILE A C 1
ATOM 736 O O . ILE A 1 86 ? 26.621 6.862 -25.818 1.00 43.97 86 ILE A O 1
ATOM 740 N N . SER A 1 87 ? 28.347 5.502 -25.369 1.00 48.12 87 SER A N 1
ATOM 741 C CA . SER A 1 87 ? 27.564 4.261 -25.455 1.00 48.12 87 SER A CA 1
ATOM 742 C C . SER A 1 87 ? 26.458 4.172 -24.393 1.00 48.12 87 SER A C 1
ATOM 744 O O . SER A 1 87 ? 25.544 3.355 -24.512 1.00 48.12 87 SER A O 1
ATOM 746 N N . LYS A 1 88 ? 26.451 5.068 -23.396 1.00 50.16 88 LYS A N 1
ATOM 747 C CA . LYS A 1 88 ? 25.408 5.119 -22.366 1.00 50.16 88 LYS A CA 1
ATOM 748 C C . LYS A 1 88 ? 24.210 6.024 -22.690 1.00 50.16 88 LYS A C 1
ATOM 750 O O . LYS A 1 88 ? 23.299 6.134 -21.875 1.00 50.16 88 LYS A O 1
ATOM 755 N N . LYS A 1 89 ? 24.079 6.492 -23.944 1.00 56.66 89 LYS A N 1
ATOM 756 C CA . LYS A 1 89 ? 22.751 6.827 -24.515 1.00 56.66 89 LYS A CA 1
ATOM 757 C C . LYS A 1 89 ? 21.857 5.587 -24.679 1.00 56.66 89 LYS A C 1
ATOM 759 O O . LYS A 1 89 ? 20.633 5.698 -24.648 1.00 56.66 89 LYS A O 1
ATOM 764 N N . PHE A 1 90 ? 22.450 4.403 -24.834 1.00 62.34 90 PHE A N 1
ATOM 765 C CA . PHE A 1 90 ? 21.715 3.187 -25.1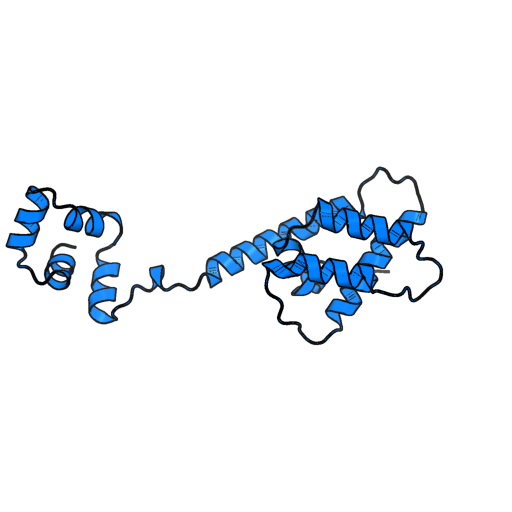80 1.00 62.34 90 PHE A CA 1
ATOM 766 C C . PHE A 1 90 ? 20.931 2.542 -24.017 1.00 62.34 90 PHE A C 1
ATOM 768 O O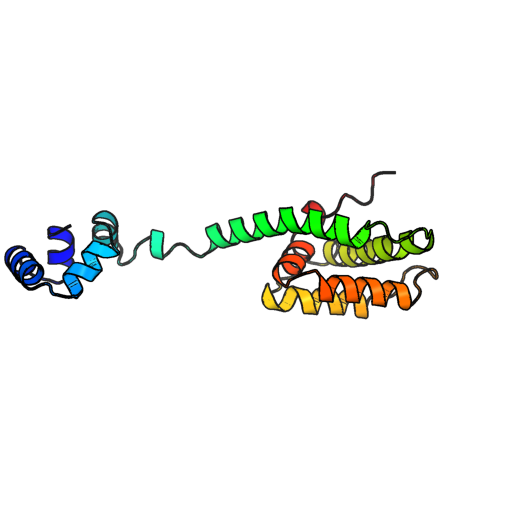 . PHE A 1 90 ? 19.800 2.144 -24.273 1.00 62.34 90 PHE A O 1
ATOM 775 N N . PRO A 1 91 ? 21.414 2.471 -22.756 1.00 71.94 91 PRO A N 1
ATOM 776 C CA . PRO A 1 91 ? 20.636 1.928 -21.635 1.00 71.94 91 PRO A CA 1
ATOM 777 C C . PRO A 1 91 ? 19.361 2.723 -21.339 1.00 71.94 91 PRO A C 1
ATOM 779 O O . PRO A 1 91 ? 18.301 2.127 -21.171 1.00 71.94 91 PRO A O 1
ATOM 782 N N . LYS A 1 92 ? 19.439 4.064 -21.354 1.00 76.50 92 LYS A N 1
ATOM 783 C CA . LYS A 1 92 ? 18.257 4.929 -21.218 1.00 76.50 92 LYS A CA 1
ATOM 784 C C . LYS A 1 92 ? 17.271 4.679 -22.357 1.00 76.50 92 LYS A C 1
ATOM 786 O O . LYS A 1 92 ? 16.089 4.514 -22.097 1.00 76.50 92 LYS A O 1
ATOM 791 N N . LYS A 1 93 ? 17.752 4.602 -23.602 1.00 77.50 93 LYS A N 1
ATOM 792 C CA . LYS A 1 93 ? 16.894 4.320 -24.758 1.00 77.50 93 LYS A CA 1
ATOM 793 C C . LYS A 1 93 ? 16.206 2.953 -24.653 1.00 77.50 93 LYS A C 1
ATOM 795 O O . LYS A 1 93 ? 15.000 2.893 -24.801 1.00 77.50 93 LYS A O 1
ATOM 800 N N . ILE A 1 94 ? 16.945 1.893 -24.313 1.00 79.50 94 ILE A N 1
ATOM 801 C CA . ILE A 1 94 ? 16.391 0.543 -24.092 1.00 79.50 94 ILE A CA 1
ATOM 802 C C . ILE A 1 94 ? 15.298 0.572 -23.026 1.00 79.50 94 ILE A C 1
ATOM 804 O O . ILE A 1 94 ? 14.237 -0.019 -23.203 1.00 79.50 94 ILE A O 1
ATOM 808 N N . PHE A 1 95 ? 15.567 1.263 -21.919 1.00 84.75 95 PHE A N 1
ATOM 809 C CA . PHE A 1 95 ? 14.597 1.432 -20.851 1.00 84.75 95 PHE A CA 1
ATOM 810 C C . PHE A 1 95 ? 13.330 2.129 -21.351 1.00 84.75 95 PHE A C 1
ATOM 812 O O . PHE A 1 95 ? 12.242 1.583 -21.206 1.00 84.75 95 PHE A O 1
ATOM 819 N N . LEU A 1 96 ? 13.470 3.286 -22.000 1.00 83.75 96 LEU A N 1
ATOM 820 C CA . LEU A 1 96 ? 12.334 4.041 -22.529 1.00 83.75 96 LEU A CA 1
ATOM 821 C C . LEU A 1 96 ? 11.548 3.263 -23.593 1.00 83.75 96 LEU A C 1
ATOM 823 O O . LEU A 1 96 ? 10.322 3.326 -23.578 1.00 83.75 96 LEU A O 1
ATOM 827 N N . ASP A 1 97 ? 12.219 2.512 -24.468 1.00 84.25 97 ASP A N 1
ATOM 828 C CA . ASP A 1 97 ? 11.577 1.724 -25.525 1.00 84.25 97 ASP A CA 1
ATOM 829 C C . ASP A 1 97 ? 10.681 0.627 -24.910 1.00 84.25 97 ASP A C 1
ATOM 831 O O . ASP A 1 97 ? 9.500 0.537 -25.243 1.00 84.25 97 ASP A O 1
ATOM 835 N N . VAL A 1 98 ? 11.189 -0.138 -23.932 1.00 88.06 98 VAL A N 1
ATOM 836 C CA . VAL A 1 98 ? 10.405 -1.181 -23.238 1.00 88.06 98 VAL A CA 1
ATOM 837 C C . VAL A 1 98 ? 9.244 -0.587 -22.439 1.00 88.06 98 VAL A C 1
ATOM 839 O O . VAL A 1 98 ? 8.133 -1.113 -22.486 1.00 88.06 98 VAL A O 1
ATOM 842 N N . ILE A 1 99 ? 9.461 0.518 -21.718 1.00 88.00 99 ILE A N 1
ATOM 843 C CA . ILE A 1 99 ? 8.365 1.157 -20.974 1.00 88.00 99 ILE A CA 1
ATOM 844 C C . ILE A 1 99 ? 7.312 1.735 -21.928 1.00 88.00 99 ILE A C 1
ATOM 846 O O . ILE A 1 99 ? 6.119 1.639 -21.646 1.00 88.00 99 ILE A O 1
ATOM 850 N N . SER A 1 100 ? 7.717 2.258 -23.086 1.00 85.69 100 SER A N 1
ATOM 851 C CA . SER A 1 100 ? 6.784 2.741 -24.111 1.00 85.69 100 SER A CA 1
ATOM 852 C C . SER A 1 100 ? 5.933 1.609 -24.692 1.00 85.69 100 SER A C 1
ATOM 854 O O . SER A 1 100 ? 4.743 1.802 -24.928 1.00 85.69 100 SER A O 1
ATOM 856 N N . GLU A 1 101 ? 6.492 0.411 -24.878 1.00 86.94 101 GLU A N 1
ATOM 857 C CA . GLU A 1 101 ? 5.705 -0.765 -25.276 1.00 86.94 101 GLU A CA 1
ATOM 858 C C . GLU A 1 101 ? 4.675 -1.162 -24.218 1.00 86.94 101 GLU A C 1
ATOM 860 O O . GLU A 1 101 ? 3.530 -1.467 -24.555 1.00 86.94 101 GLU A O 1
ATOM 865 N N . ILE A 1 102 ? 5.061 -1.132 -22.940 1.00 87.44 102 ILE A N 1
ATOM 866 C CA . ILE A 1 102 ? 4.141 -1.406 -21.830 1.00 87.44 102 ILE A CA 1
ATOM 867 C C . ILE A 1 102 ? 3.025 -0.355 -21.805 1.00 87.44 102 ILE A C 1
ATOM 869 O O . ILE A 1 102 ? 1.857 -0.726 -21.719 1.00 87.44 102 ILE A O 1
ATOM 873 N N . ARG A 1 103 ? 3.368 0.930 -21.961 1.00 84.81 103 ARG A N 1
ATOM 874 C CA . ARG A 1 103 ? 2.410 2.046 -22.026 1.00 84.81 103 ARG A CA 1
ATOM 875 C C . ARG A 1 103 ? 1.395 1.880 -23.158 1.00 84.81 103 ARG A C 1
ATOM 877 O O . ARG A 1 103 ? 0.219 2.163 -22.969 1.00 84.81 103 ARG A O 1
ATOM 884 N N . ASN A 1 104 ? 1.851 1.436 -24.328 1.00 84.50 104 ASN A N 1
ATOM 885 C CA . ASN A 1 104 ? 1.008 1.282 -25.516 1.00 84.50 104 ASN A CA 1
ATOM 886 C C . ASN A 1 104 ? 0.248 -0.057 -25.558 1.00 84.50 104 ASN A C 1
ATOM 888 O O . ASN A 1 104 ? -0.539 -0.287 -26.477 1.00 84.50 104 ASN A O 1
ATOM 892 N N . SER A 1 105 ? 0.478 -0.948 -24.592 1.00 81.56 105 SER A N 1
ATOM 893 C CA . SER A 1 105 ? -0.255 -2.209 -24.464 1.00 81.56 105 SER A CA 1
ATOM 894 C C . SER A 1 105 ? -1.617 -1.990 -23.783 1.00 81.56 105 SER A C 1
ATOM 896 O O . SER A 1 105 ? -1.788 -1.016 -23.046 1.00 81.56 105 SER A O 1
ATOM 898 N N . PRO A 1 106 ? -2.607 -2.885 -23.979 1.00 83.06 106 PRO A N 1
ATOM 899 C CA . PRO A 1 106 ? -3.864 -2.837 -23.232 1.00 83.06 106 PRO A CA 1
ATOM 900 C C . PRO A 1 106 ? -3.606 -2.772 -21.726 1.00 83.06 106 PRO A C 1
ATOM 902 O O . PRO A 1 106 ? -2.675 -3.420 -21.250 1.00 83.06 106 PRO A O 1
ATOM 905 N N . LYS A 1 107 ? -4.433 -2.023 -20.979 1.00 76.50 107 LYS A N 1
ATOM 906 C CA . LYS A 1 107 ? -4.285 -1.889 -19.521 1.00 76.50 107 LYS A CA 1
ATOM 907 C C . LYS A 1 107 ? -4.165 -3.268 -18.878 1.00 76.50 107 LYS A C 1
ATOM 909 O O . LYS A 1 107 ? -5.089 -4.075 -18.936 1.00 76.50 107 LYS A O 1
ATOM 914 N N . ILE A 1 108 ? -3.014 -3.510 -18.266 1.00 79.06 108 ILE A N 1
ATOM 915 C CA . ILE A 1 108 ? -2.680 -4.790 -17.655 1.00 79.06 108 ILE A CA 1
ATOM 916 C C . ILE A 1 108 ? -3.142 -4.748 -16.214 1.00 79.06 108 ILE A C 1
ATOM 918 O O . ILE A 1 108 ? -2.778 -3.831 -15.469 1.00 79.06 108 ILE A O 1
ATOM 922 N N . ASP A 1 109 ? -3.923 -5.742 -15.812 1.00 84.12 109 ASP A N 1
ATOM 923 C CA . ASP A 1 109 ? -4.172 -5.975 -14.403 1.00 84.12 109 ASP A CA 1
ATOM 924 C C . ASP A 1 109 ? -3.060 -6.858 -13.834 1.00 84.12 109 ASP A C 1
ATOM 926 O O . ASP A 1 109 ? -2.932 -8.029 -14.185 1.00 84.12 109 ASP A O 1
ATOM 930 N N . ILE A 1 110 ? -2.175 -6.252 -13.042 1.00 87.56 110 ILE A N 1
ATOM 931 C CA . ILE A 1 110 ? -1.009 -6.915 -12.468 1.00 87.56 110 ILE A CA 1
ATOM 932 C C . ILE A 1 110 ? -0.952 -6.633 -10.978 1.00 87.56 110 ILE A C 1
ATOM 934 O O . ILE A 1 110 ? -1.056 -5.489 -10.539 1.00 87.56 110 ILE A O 1
ATOM 938 N N . GLU A 1 111 ? -0.743 -7.686 -10.200 1.00 89.31 111 GLU A N 1
ATOM 939 C CA . GLU A 1 111 ? -0.579 -7.581 -8.758 1.00 89.31 111 GLU A CA 1
ATOM 940 C C . GLU A 1 111 ? 0.800 -6.992 -8.416 1.00 89.31 111 GLU A C 1
ATOM 942 O O . GLU A 1 111 ? 1.825 -7.333 -9.023 1.00 89.31 111 GLU A O 1
ATOM 947 N N . LYS A 1 112 ? 0.852 -6.131 -7.392 1.00 89.69 112 LYS A N 1
ATOM 948 C CA . LYS A 1 112 ? 2.080 -5.436 -6.957 1.00 89.69 112 LYS A CA 1
ATOM 949 C C . LYS A 1 112 ? 3.270 -6.379 -6.779 1.00 89.69 112 LYS A C 1
ATOM 951 O O . LYS A 1 112 ? 4.362 -6.094 -7.260 1.00 89.69 112 LYS A O 1
ATOM 956 N N . TYR A 1 113 ? 3.069 -7.524 -6.127 1.00 91.31 113 TYR A N 1
ATOM 957 C CA . TYR A 1 113 ? 4.151 -8.459 -5.802 1.00 91.31 113 TYR A CA 1
ATOM 958 C C . TYR A 1 113 ? 4.744 -9.191 -7.021 1.00 91.31 113 TYR A C 1
ATOM 960 O O . TYR A 1 113 ? 5.866 -9.681 -6.926 1.00 91.31 113 TYR A O 1
ATOM 968 N N . LYS A 1 114 ? 4.038 -9.219 -8.163 1.00 94.69 114 LYS A N 1
ATOM 969 C CA . LYS A 1 114 ? 4.503 -9.801 -9.441 1.00 94.69 114 LYS A CA 1
ATOM 970 C C . LYS A 1 114 ? 5.125 -8.771 -10.384 1.00 94.69 114 LYS A C 1
ATOM 972 O O . LYS A 1 114 ? 5.688 -9.119 -11.419 1.00 94.69 114 LYS A O 1
ATOM 977 N N . SER A 1 115 ? 5.031 -7.487 -10.046 1.00 94.75 115 SER A N 1
ATOM 978 C CA . SER A 1 115 ? 5.333 -6.401 -10.981 1.00 94.75 115 SER A CA 1
ATOM 979 C C . SER A 1 115 ? 6.803 -6.341 -11.400 1.00 94.75 115 SER A C 1
ATOM 981 O O . SER A 1 115 ? 7.099 -6.020 -12.549 1.00 94.75 115 SER A O 1
ATOM 983 N N . LYS A 1 116 ? 7.742 -6.686 -10.509 1.00 95.81 116 LYS A N 1
ATOM 984 C CA . LYS A 1 116 ? 9.169 -6.720 -10.861 1.00 95.81 116 LYS A CA 1
ATOM 985 C C . LYS A 1 116 ? 9.505 -7.866 -11.806 1.00 95.81 116 LYS A C 1
ATOM 987 O O . LYS A 1 116 ? 10.246 -7.658 -12.759 1.00 95.81 116 LYS A O 1
ATOM 992 N N . GLU A 1 117 ? 8.967 -9.054 -11.548 1.00 95.94 117 GLU A N 1
ATOM 993 C CA . GLU A 1 117 ? 9.171 -10.229 -12.399 1.00 95.94 117 GLU A CA 1
ATOM 994 C C . GLU A 1 117 ? 8.660 -9.967 -13.816 1.00 95.94 117 GLU A C 1
ATOM 996 O O . GLU A 1 117 ? 9.419 -10.095 -14.775 1.00 95.94 117 GLU A O 1
ATOM 1001 N N . TYR A 1 118 ? 7.431 -9.462 -13.928 1.00 94.62 118 TYR A N 1
ATOM 1002 C CA . TYR A 1 118 ? 6.844 -9.069 -15.204 1.00 94.62 118 TYR A CA 1
ATOM 1003 C C . TYR A 1 118 ? 7.702 -8.043 -15.957 1.00 94.62 118 TYR A C 1
ATOM 1005 O O . TYR A 1 118 ? 7.963 -8.193 -17.152 1.00 94.62 118 TYR A O 1
ATOM 1013 N N . LEU A 1 119 ? 8.176 -6.996 -15.268 1.00 93.00 119 LEU A N 1
ATOM 1014 C CA . LEU A 1 119 ? 9.007 -5.976 -15.904 1.00 93.00 119 LEU A CA 1
ATOM 1015 C C . LEU A 1 119 ? 10.311 -6.578 -16.443 1.00 93.00 119 LEU A C 1
ATOM 1017 O O . LEU A 1 119 ? 10.714 -6.285 -17.567 1.00 93.00 119 LEU A O 1
ATOM 1021 N N . LEU A 1 120 ? 10.961 -7.439 -15.660 1.00 94.25 120 LEU A N 1
ATOM 1022 C CA . LEU A 1 120 ? 12.193 -8.114 -16.064 1.00 94.25 120 LEU A CA 1
ATOM 1023 C C . LEU A 1 120 ? 11.969 -9.030 -17.271 1.00 94.25 120 LEU A C 1
ATOM 1025 O O . LEU A 1 120 ? 12.769 -8.980 -18.204 1.00 94.25 120 LEU A O 1
ATOM 1029 N N . GLU A 1 121 ? 10.866 -9.780 -17.304 1.00 93.62 121 GLU A N 1
ATOM 1030 C CA . GLU A 1 121 ? 10.485 -10.606 -18.454 1.00 93.62 121 GLU A CA 1
ATOM 1031 C C . GLU A 1 121 ? 10.320 -9.757 -19.724 1.00 93.62 121 GLU A C 1
ATOM 1033 O O . GLU A 1 121 ? 10.801 -10.132 -20.797 1.00 93.62 121 GLU A O 1
ATOM 1038 N N . LYS A 1 122 ? 9.715 -8.564 -19.622 1.00 91.56 122 LYS A N 1
ATOM 1039 C CA . LYS A 1 122 ? 9.620 -7.632 -20.758 1.00 91.56 122 LYS A CA 1
ATOM 1040 C C . LYS A 1 122 ? 10.986 -7.189 -21.251 1.00 91.56 122 LYS A C 1
ATOM 1042 O O . LYS A 1 122 ? 11.248 -7.255 -22.451 1.00 91.56 122 LYS A O 1
ATOM 1047 N N . PHE A 1 123 ? 11.896 -6.829 -20.351 1.00 89.38 123 PHE A N 1
ATOM 1048 C CA . PHE A 1 123 ? 13.267 -6.515 -20.751 1.00 89.38 123 PHE A CA 1
ATOM 1049 C C . PHE A 1 123 ? 13.978 -7.716 -21.386 1.00 89.38 123 PHE A C 1
ATOM 1051 O O . PHE A 1 123 ? 14.708 -7.535 -22.362 1.00 89.38 123 PHE A O 1
ATOM 1058 N N . GLU A 1 124 ? 13.763 -8.936 -20.889 1.00 88.38 124 GLU A N 1
ATOM 1059 C CA . GLU A 1 124 ? 14.369 -10.177 -21.393 1.00 88.38 124 GLU A CA 1
ATOM 1060 C C . GLU A 1 124 ? 13.821 -10.624 -22.755 1.00 88.38 124 GLU A C 1
ATOM 1062 O O . GLU A 1 124 ? 14.594 -11.089 -23.598 1.00 88.38 124 GLU A O 1
ATOM 1067 N N . THR A 1 125 ? 12.539 -10.406 -23.027 1.00 87.19 125 THR A N 1
ATOM 1068 C CA . THR A 1 125 ? 11.876 -10.823 -24.275 1.00 87.19 125 THR A CA 1
ATOM 1069 C C . THR A 1 125 ? 11.889 -9.751 -25.362 1.00 87.19 125 THR A C 1
ATOM 1071 O O . THR A 1 125 ? 11.794 -10.088 -26.545 1.00 87.19 125 THR A O 1
ATOM 1074 N N . HIS A 1 126 ? 12.077 -8.479 -24.998 1.00 82.31 126 HIS A N 1
ATOM 1075 C CA . HIS A 1 126 ? 12.106 -7.381 -25.957 1.00 82.31 126 HIS A CA 1
ATOM 1076 C C . HIS A 1 126 ? 13.213 -7.564 -27.009 1.00 82.31 126 HIS A C 1
ATOM 1078 O O . HIS A 1 126 ? 14.383 -7.836 -26.685 1.00 82.31 126 HIS A O 1
ATOM 1084 N N . LYS A 1 127 ? 12.829 -7.379 -28.278 1.00 73.62 127 LYS A N 1
ATOM 1085 C CA . LYS A 1 127 ? 13.706 -7.447 -29.449 1.00 73.62 127 LYS A CA 1
ATOM 1086 C C . LYS A 1 127 ? 13.995 -6.028 -29.954 1.00 73.62 127 LYS A C 1
ATOM 1088 O O . LYS A 1 127 ? 13.057 -5.340 -30.334 1.00 73.62 127 LYS A O 1
ATOM 1093 N N . PRO A 1 128 ? 15.270 -5.609 -30.016 1.00 66.19 128 PRO A N 1
ATOM 1094 C CA . PRO A 1 128 ? 15.644 -4.288 -30.506 1.00 66.19 128 PRO A CA 1
ATOM 1095 C C . PRO A 1 128 ? 15.066 -3.968 -31.884 1.00 66.19 128 PRO A C 1
ATOM 1097 O O . PRO A 1 128 ? 15.225 -4.759 -32.814 1.00 66.19 128 PRO A O 1
ATOM 1100 N N . VAL A 1 129 ? 14.539 -2.755 -32.049 1.00 58.91 129 VAL A N 1
ATOM 1101 C CA . VAL A 1 129 ? 14.139 -2.218 -33.363 1.00 58.91 129 VAL A CA 1
ATOM 1102 C C . VAL A 1 129 ? 15.359 -1.882 -34.244 1.00 58.91 129 VAL A C 1
ATOM 1104 O O . VAL A 1 129 ? 15.250 -1.836 -35.465 1.00 58.91 129 VAL A O 1
ATOM 1107 N N . LEU A 1 130 ? 16.544 -1.650 -33.653 1.00 51.56 130 LEU A N 1
ATOM 1108 C CA . LEU A 1 130 ? 17.764 -1.242 -34.371 1.00 51.56 130 LEU A CA 1
ATOM 1109 C C . LEU A 1 130 ? 19.045 -1.896 -33.820 1.00 51.56 130 LEU A C 1
ATOM 1111 O O . LEU A 1 130 ? 19.208 -2.068 -32.611 1.00 51.56 130 LEU A O 1
ATOM 1115 N N . GLY A 1 131 ? 20.010 -2.143 -34.717 1.00 51.53 131 GLY A N 1
ATOM 1116 C CA . GLY A 1 131 ? 21.311 -2.804 -34.490 1.00 51.53 131 GLY A CA 1
ATOM 1117 C C . GLY A 1 131 ? 22.323 -2.109 -33.560 1.00 51.53 131 GLY A C 1
ATOM 1118 O O . GLY A 1 131 ? 23.514 -2.384 -33.647 1.00 51.53 131 GLY A O 1
ATOM 1119 N N . GLY A 1 132 ? 21.879 -1.224 -32.664 1.00 54.53 132 GLY A N 1
ATOM 1120 C CA . GLY A 1 132 ? 22.711 -0.598 -31.623 1.00 54.53 132 GLY A CA 1
ATOM 1121 C C . GLY A 1 132 ? 22.551 -1.216 -30.228 1.00 54.53 132 GLY A C 1
ATOM 1122 O O . GLY A 1 132 ? 23.234 -0.820 -29.284 1.00 54.53 132 GLY A O 1
ATOM 1123 N N . TRP A 1 133 ? 21.643 -2.179 -30.066 1.00 63.12 133 TRP A N 1
ATOM 1124 C CA . TRP A 1 133 ? 21.427 -2.863 -28.795 1.00 63.12 133 TRP A CA 1
ATOM 1125 C C . TRP A 1 133 ? 22.410 -4.018 -28.663 1.00 63.12 133 TRP A C 1
ATOM 1127 O O . TRP A 1 133 ? 22.181 -5.114 -29.171 1.00 63.12 133 TRP A O 1
ATOM 1137 N N . ASN A 1 134 ? 23.519 -3.792 -27.966 1.00 69.06 134 ASN A N 1
ATOM 1138 C CA . ASN A 1 134 ? 24.360 -4.909 -27.568 1.00 69.06 134 ASN A CA 1
ATOM 1139 C C . ASN A 1 134 ? 23.762 -5.595 -26.323 1.00 69.06 134 ASN A C 1
ATOM 1141 O O . ASN A 1 134 ? 23.152 -4.962 -25.458 1.00 69.06 134 ASN A O 1
ATOM 1145 N N . LYS A 1 135 ? 23.951 -6.914 -26.230 1.00 76.75 135 LYS A N 1
ATOM 1146 C CA . LYS A 1 135 ? 23.513 -7.752 -25.101 1.00 76.75 135 LYS A CA 1
ATOM 1147 C C . LYS A 1 135 ? 23.894 -7.153 -23.735 1.00 76.75 135 LYS A C 1
ATOM 1149 O O . LYS A 1 135 ? 23.105 -7.193 -22.798 1.00 76.75 135 LYS A O 1
ATOM 1154 N N . LYS A 1 136 ? 25.073 -6.523 -23.661 1.00 76.81 136 LYS A N 1
ATOM 1155 C CA . LYS A 1 136 ? 25.633 -5.920 -22.442 1.00 76.81 136 LYS A CA 1
ATOM 1156 C C . LYS A 1 136 ? 24.777 -4.775 -21.893 1.00 76.81 136 LYS A C 1
ATOM 1158 O O . LYS A 1 136 ? 24.591 -4.688 -20.684 1.00 76.81 136 LYS A O 1
ATOM 1163 N N . ASN A 1 137 ? 24.233 -3.914 -22.752 1.00 76.00 137 ASN A N 1
ATOM 1164 C CA . ASN A 1 137 ? 23.394 -2.794 -22.316 1.00 76.00 137 ASN A CA 1
ATOM 1165 C C . ASN A 1 137 ? 22.057 -3.277 -21.743 1.00 76.00 137 ASN A C 1
ATOM 1167 O O . ASN A 1 137 ? 21.600 -2.758 -20.728 1.00 76.00 137 ASN A O 1
ATOM 1171 N N . LYS A 1 138 ? 21.463 -4.310 -22.346 1.00 79.94 138 LYS A N 1
ATOM 1172 C CA . LYS A 1 138 ? 20.253 -4.961 -21.827 1.00 79.94 138 LYS A CA 1
ATOM 1173 C C . LYS A 1 138 ? 20.507 -5.631 -20.475 1.00 79.94 138 LYS A C 1
ATOM 1175 O O . LYS A 1 138 ? 19.753 -5.406 -19.534 1.00 79.94 138 LYS A O 1
ATOM 1180 N N . GLU A 1 139 ? 21.598 -6.387 -20.354 1.00 83.50 139 GLU A N 1
ATOM 1181 C CA . GLU A 1 139 ? 22.019 -6.997 -19.085 1.00 83.50 139 GLU A CA 1
ATOM 1182 C C . GLU A 1 139 ? 22.257 -5.945 -17.989 1.00 83.50 139 GLU A C 1
ATOM 1184 O O . GLU A 1 139 ? 21.904 -6.174 -16.832 1.00 83.50 139 GLU A O 1
ATOM 1189 N N . LEU A 1 140 ? 22.808 -4.779 -18.346 1.00 81.56 140 LEU A N 1
ATOM 1190 C CA . LEU A 1 140 ? 22.993 -3.666 -17.418 1.00 81.56 140 LEU A CA 1
ATOM 1191 C C . LEU A 1 140 ? 21.650 -3.113 -16.922 1.00 81.56 140 LEU A C 1
ATOM 1193 O O . LEU A 1 140 ? 21.473 -2.988 -15.715 1.00 81.56 140 LEU A O 1
ATOM 1197 N N . VAL A 1 141 ? 20.697 -2.825 -17.814 1.00 82.81 141 VAL A N 1
ATOM 1198 C CA . VAL A 1 141 ? 19.365 -2.323 -17.416 1.00 82.81 141 VAL A CA 1
ATOM 1199 C C . VAL A 1 141 ? 18.646 -3.331 -16.515 1.00 82.81 141 VAL A C 1
ATOM 1201 O O . VAL A 1 141 ? 18.156 -2.962 -15.450 1.00 82.81 141 VAL A O 1
ATOM 1204 N N . ILE A 1 142 ? 18.660 -4.614 -16.886 1.00 88.00 142 ILE A N 1
ATOM 1205 C CA . ILE A 1 142 ? 18.086 -5.704 -16.081 1.00 88.00 142 ILE A CA 1
ATOM 1206 C C . ILE A 1 142 ? 18.712 -5.738 -14.683 1.00 88.00 142 ILE A C 1
ATOM 1208 O O . ILE A 1 142 ? 17.996 -5.838 -13.686 1.00 88.00 142 ILE A O 1
ATOM 1212 N N . ARG A 1 143 ? 20.042 -5.636 -14.591 1.00 87.25 143 ARG A N 1
ATOM 1213 C CA . ARG A 1 143 ? 20.755 -5.610 -13.309 1.00 87.25 143 ARG A CA 1
ATOM 1214 C C . ARG A 1 143 ? 20.347 -4.409 -12.462 1.00 87.25 143 ARG A C 1
ATOM 1216 O O . ARG A 1 143 ? 20.024 -4.579 -11.293 1.00 87.25 143 ARG A O 1
ATOM 1223 N N . LEU A 1 144 ? 20.295 -3.221 -13.062 1.00 85.19 144 LEU A N 1
ATOM 1224 C CA . LEU A 1 144 ? 19.907 -1.997 -12.367 1.00 85.19 144 LEU A CA 1
ATOM 1225 C C . LEU A 1 144 ? 18.484 -2.094 -11.798 1.00 85.19 144 LEU A C 1
ATOM 1227 O O . LEU A 1 144 ? 18.275 -1.730 -10.642 1.00 85.19 144 LEU A O 1
ATOM 1231 N N . ILE A 1 145 ? 17.535 -2.654 -12.554 1.00 88.75 145 ILE A N 1
ATOM 1232 C CA . ILE A 1 145 ? 16.170 -2.923 -12.072 1.00 88.75 145 ILE A CA 1
ATOM 1233 C C . ILE A 1 145 ? 16.194 -3.935 -10.918 1.00 88.75 145 ILE A C 1
ATOM 1235 O O . ILE A 1 145 ? 15.570 -3.707 -9.880 1.00 88.75 145 ILE A O 1
ATOM 1239 N N . LYS A 1 146 ? 16.937 -5.043 -11.064 1.00 91.12 146 LYS A N 1
ATOM 1240 C CA . LYS A 1 146 ? 17.056 -6.085 -10.030 1.00 91.12 146 LYS A CA 1
ATOM 1241 C C . LYS A 1 146 ? 17.613 -5.539 -8.716 1.00 91.12 146 LYS A C 1
ATOM 1243 O O . LYS A 1 146 ? 17.080 -5.880 -7.664 1.00 91.12 146 LYS A O 1
ATOM 1248 N N . GLU A 1 147 ? 18.629 -4.692 -8.774 1.00 89.00 147 GLU A N 1
ATOM 1249 C CA . GLU A 1 147 ? 19.337 -4.204 -7.588 1.00 89.00 147 GLU A CA 1
ATOM 1250 C C . GLU A 1 147 ? 18.661 -2.995 -6.930 1.00 89.00 147 GLU A C 1
ATOM 1252 O O . GLU A 1 147 ? 18.777 -2.832 -5.720 1.00 89.00 147 GLU A O 1
ATOM 1257 N N . ASN A 1 148 ? 17.942 -2.159 -7.692 1.00 87.81 148 ASN A N 1
ATOM 1258 C CA . ASN A 1 148 ? 17.522 -0.843 -7.195 1.00 87.81 148 ASN A CA 1
ATOM 1259 C C . ASN A 1 148 ? 16.006 -0.609 -7.163 1.00 87.81 148 ASN A C 1
ATOM 1261 O O . ASN A 1 148 ? 15.565 0.326 -6.492 1.00 87.81 148 ASN A O 1
ATOM 1265 N N . LEU A 1 149 ? 15.202 -1.414 -7.868 1.00 90.50 149 LEU A N 1
ATOM 1266 C CA . LEU A 1 149 ? 13.745 -1.252 -7.888 1.00 90.50 149 LEU A CA 1
ATOM 1267 C C . LEU A 1 149 ? 13.056 -2.360 -7.088 1.00 90.50 149 LEU A C 1
ATOM 1269 O O . LEU A 1 149 ? 13.343 -3.548 -7.245 1.00 90.50 149 LEU A O 1
ATOM 1273 N N . SER A 1 150 ? 12.128 -1.972 -6.221 1.00 92.94 150 SER A N 1
ATOM 1274 C CA . SER A 1 150 ? 11.224 -2.878 -5.511 1.00 92.94 150 SER A CA 1
ATOM 1275 C C . SER A 1 150 ? 10.057 -3.325 -6.401 1.00 92.94 150 SER A C 1
ATOM 1277 O O . SER A 1 150 ? 9.853 -2.820 -7.505 1.00 92.94 150 SER A O 1
ATOM 1279 N N . ASN A 1 151 ? 9.252 -4.261 -5.897 1.00 93.62 151 ASN A N 1
ATOM 1280 C CA . ASN A 1 151 ? 7.984 -4.636 -6.524 1.00 93.62 151 ASN A CA 1
ATOM 1281 C C . ASN A 1 151 ? 7.037 -3.438 -6.677 1.00 93.62 151 ASN A C 1
ATOM 1283 O O . ASN A 1 151 ? 6.445 -3.265 -7.737 1.00 93.62 151 ASN A O 1
ATOM 1287 N N . LEU A 1 152 ? 6.950 -2.581 -5.654 1.00 91.00 152 LEU A N 1
ATOM 1288 C CA . LEU A 1 152 ? 6.106 -1.387 -5.687 1.00 91.00 152 LEU A CA 1
ATOM 1289 C C . LEU A 1 152 ? 6.617 -0.352 -6.699 1.00 91.00 152 LEU A C 1
ATOM 1291 O O . LEU A 1 152 ? 5.823 0.200 -7.450 1.00 91.00 152 LEU A O 1
ATOM 1295 N N . ASP A 1 153 ? 7.936 -0.146 -6.770 1.00 91.62 153 ASP A N 1
ATOM 1296 C CA . ASP A 1 153 ? 8.552 0.722 -7.783 1.00 91.62 153 ASP A CA 1
ATOM 1297 C C . ASP A 1 153 ? 8.190 0.245 -9.204 1.00 91.62 153 ASP A C 1
ATOM 1299 O O . ASP A 1 153 ? 7.765 1.031 -10.047 1.00 91.62 153 ASP A O 1
ATOM 1303 N N . CYS A 1 154 ? 8.306 -1.063 -9.464 1.00 93.12 154 CYS A N 1
ATOM 1304 C CA . CYS A 1 154 ? 7.960 -1.638 -10.766 1.00 93.12 154 CYS A CA 1
ATOM 1305 C C . CYS A 1 154 ? 6.454 -1.550 -11.048 1.00 93.12 154 CYS A C 1
ATOM 1307 O O . CYS A 1 154 ? 6.069 -1.250 -12.174 1.00 93.12 154 CYS A O 1
ATOM 1309 N N . TYR A 1 155 ? 5.608 -1.769 -10.037 1.00 92.94 155 TYR A N 1
ATOM 1310 C CA . TYR A 1 155 ? 4.155 -1.631 -10.155 1.00 92.94 155 TYR A CA 1
ATOM 1311 C C . TYR A 1 155 ? 3.768 -0.217 -10.590 1.00 92.94 155 TYR A C 1
ATOM 1313 O O . TYR A 1 155 ? 3.032 -0.047 -11.561 1.00 92.94 155 TYR A O 1
ATOM 1321 N N . VAL A 1 156 ? 4.314 0.794 -9.909 1.00 90.94 156 VAL A N 1
ATOM 1322 C CA . VAL A 1 156 ? 4.073 2.202 -10.237 1.00 90.94 156 VAL A CA 1
ATOM 1323 C C . VAL A 1 156 ? 4.558 2.524 -11.649 1.00 90.94 156 VAL A C 1
ATOM 1325 O O . VAL A 1 156 ? 3.826 3.154 -12.405 1.00 90.94 156 VAL A O 1
ATOM 1328 N N . LEU A 1 157 ? 5.741 2.040 -12.035 1.00 90.06 157 LEU A N 1
ATOM 1329 C CA . LEU A 1 157 ? 6.288 2.251 -13.376 1.00 90.06 157 LEU A CA 1
ATOM 1330 C C . LEU A 1 157 ? 5.413 1.648 -14.487 1.00 90.06 157 LEU A C 1
ATOM 1332 O O . LEU A 1 157 ? 5.304 2.231 -15.560 1.00 90.06 157 LEU A O 1
ATOM 1336 N N . ILE A 1 158 ? 4.812 0.480 -14.246 1.00 91.19 158 ILE A N 1
ATOM 1337 C CA . ILE A 1 158 ? 3.943 -0.207 -15.214 1.00 91.19 158 ILE A CA 1
ATOM 1338 C C . ILE A 1 158 ? 2.575 0.473 -15.314 1.00 91.19 158 ILE A C 1
ATOM 1340 O O . ILE A 1 158 ? 2.031 0.587 -16.410 1.00 91.19 158 ILE A O 1
ATOM 1344 N N . LYS A 1 159 ? 1.998 0.877 -14.177 1.00 89.06 159 LYS A N 1
ATOM 1345 C CA . LYS A 1 159 ? 0.632 1.419 -14.111 1.00 89.06 159 LYS A CA 1
ATOM 134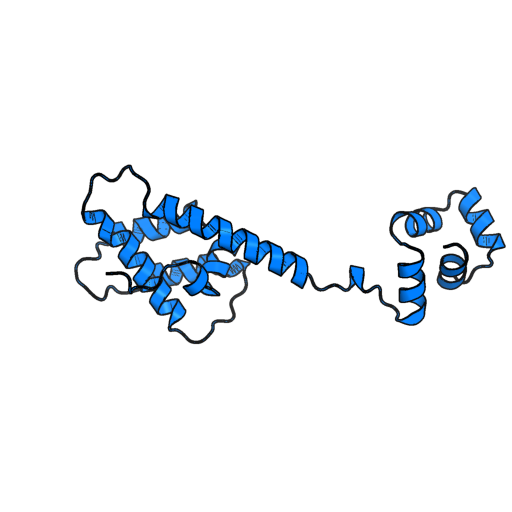6 C C . LYS A 1 159 ? 0.548 2.906 -14.452 1.00 89.06 159 LYS A C 1
ATOM 1348 O O . LYS A 1 159 ? -0.497 3.321 -14.941 1.00 89.06 159 LYS A O 1
ATOM 1353 N N . TYR A 1 160 ? 1.611 3.670 -14.190 1.00 86.75 160 TYR A N 1
ATOM 1354 C CA . TYR A 1 160 ? 1.652 5.129 -14.357 1.00 86.75 160 TYR A CA 1
ATOM 1355 C C . TYR A 1 160 ? 2.915 5.609 -15.101 1.00 86.75 160 TYR A C 1
ATOM 1357 O O . TYR A 1 160 ? 3.604 6.512 -14.618 1.00 86.75 160 TYR A O 1
ATOM 1365 N N . PRO A 1 161 ? 3.295 5.007 -16.244 1.00 84.62 161 PRO A N 1
ATOM 1366 C CA . PRO A 1 161 ? 4.555 5.335 -16.912 1.00 84.62 161 PRO A CA 1
ATOM 1367 C C . PRO A 1 161 ? 4.653 6.815 -17.321 1.00 84.62 161 PRO A C 1
ATOM 1369 O O . PRO A 1 161 ? 5.738 7.390 -17.248 1.00 84.62 161 PRO A O 1
ATOM 1372 N N . GLU A 1 162 ? 3.538 7.444 -17.701 1.00 80.88 162 GLU A N 1
ATOM 1373 C CA . GLU A 1 162 ? 3.443 8.861 -18.089 1.00 80.88 162 GLU A CA 1
ATOM 1374 C C . GLU A 1 162 ? 3.693 9.867 -16.954 1.00 80.88 162 GLU A C 1
ATOM 1376 O O . GLU A 1 162 ? 4.203 10.953 -17.214 1.00 80.88 162 GLU A O 1
ATOM 1381 N N . GLU A 1 163 ? 3.378 9.525 -15.702 1.00 78.06 163 GLU A N 1
ATOM 1382 C CA . GLU A 1 163 ? 3.622 10.407 -14.545 1.00 78.06 163 GLU A CA 1
ATOM 1383 C C . GLU A 1 163 ? 5.057 10.259 -13.998 1.00 78.06 163 GLU A C 1
ATOM 1385 O O . GLU A 1 163 ? 5.526 11.086 -13.212 1.00 78.06 163 GLU A O 1
ATOM 1390 N N . ILE A 1 164 ? 5.780 9.222 -14.439 1.00 77.50 164 ILE A N 1
ATOM 1391 C CA . ILE A 1 164 ? 7.146 8.913 -13.999 1.00 77.50 164 ILE A CA 1
ATOM 1392 C C . ILE A 1 164 ? 8.196 9.334 -15.029 1.00 77.50 164 ILE A C 1
ATOM 1394 O O . ILE A 1 164 ? 9.254 9.844 -14.651 1.00 77.50 164 ILE A O 1
ATOM 1398 N N . LEU A 1 165 ? 7.936 9.115 -16.320 1.00 75.44 165 LEU A N 1
ATOM 1399 C CA . LEU A 1 165 ? 8.890 9.382 -17.394 1.00 75.44 165 LEU A CA 1
ATOM 1400 C C . LEU A 1 165 ? 8.453 10.595 -18.220 1.00 75.44 165 LEU A C 1
ATOM 1402 O O . LEU A 1 165 ? 7.283 10.684 -18.583 1.00 75.44 165 LEU A O 1
ATOM 1406 N N . PRO A 1 166 ? 9.379 11.512 -18.561 1.00 64.44 166 PRO A N 1
ATOM 1407 C CA . PRO A 1 166 ? 9.053 12.623 -19.446 1.00 64.44 166 PRO A CA 1
ATOM 1408 C C . PRO A 1 166 ? 8.589 12.090 -20.805 1.00 64.44 166 PRO A C 1
ATOM 1410 O O . PRO A 1 166 ? 9.093 11.064 -21.277 1.00 64.44 166 PRO A O 1
ATOM 1413 N N . GLU A 1 167 ? 7.647 12.789 -21.443 1.00 57.16 167 GLU A N 1
ATOM 1414 C CA . GLU A 1 167 ? 7.226 12.453 -22.800 1.00 57.16 167 GLU A CA 1
ATOM 1415 C C . GLU A 1 167 ? 8.451 12.396 -23.717 1.00 57.16 167 GLU A C 1
ATOM 1417 O O . GLU A 1 167 ? 9.357 13.230 -23.646 1.00 57.16 167 GLU A O 1
ATOM 1422 N N . SER A 1 168 ? 8.494 11.390 -24.587 1.00 49.16 168 SER A N 1
ATOM 1423 C CA . SER A 1 168 ? 9.534 11.196 -25.598 1.00 49.16 168 SER A CA 1
ATOM 1424 C C . SER A 1 168 ? 9.448 12.248 -26.721 1.00 49.16 168 SER A C 1
ATOM 1426 O O . SER A 1 168 ? 9.460 11.896 -27.899 1.00 49.16 168 SER A O 1
ATOM 1428 N N . GLY A 1 169 ? 9.295 13.524 -26.354 1.00 41.91 169 GLY A N 1
ATOM 1429 C CA . GLY A 1 169 ? 8.970 14.648 -27.229 1.00 41.91 169 GLY A CA 1
ATOM 1430 C C . GLY A 1 169 ? 9.771 15.931 -26.987 1.00 41.91 169 GLY A C 1
ATOM 1431 O O . GLY A 1 169 ? 9.697 16.818 -27.836 1.00 41.91 169 GLY A O 1
ATOM 1432 N N . ASP A 1 170 ? 10.582 16.033 -25.930 1.00 31.78 170 ASP A N 1
ATOM 1433 C CA . ASP A 1 170 ? 11.478 17.185 -25.787 1.00 31.78 170 ASP A CA 1
ATOM 1434 C C . ASP A 1 170 ? 12.774 16.963 -26.578 1.00 31.78 170 ASP A C 1
ATOM 1436 O O . ASP A 1 170 ? 13.599 16.097 -26.270 1.00 31.78 170 ASP A O 1
ATOM 1440 N N . LYS A 1 171 ? 12.846 17.731 -27.668 1.00 33.44 171 LYS A N 1
ATOM 1441 C CA . LYS A 1 171 ? 13.921 17.842 -28.660 1.00 33.44 171 LYS A CA 1
ATOM 1442 C C . LYS A 1 171 ? 15.277 18.197 -28.056 1.00 33.44 171 LYS A C 1
ATOM 1444 O O . LYS A 1 171 ? 15.316 19.030 -27.125 1.00 33.44 171 LYS A O 1
#

Radius of gyration: 26.76 Å; chains: 1; bounding box: 59×29×74 Å

Secondary structure (DSSP, 8-state):
-HHHHHHHTT--HHHHHHHHHTT-HHHHHHHHH--HHHHHHHHHHSS-HHHH--THHHHHHHHHHHHHHHHHHHHHHHH-SS---GGGHHHHHHHHHHHHHHHHSPPP---GGGHHHHHHHHHHH---SSTT--HHHHHHHHHHHHHH--HHHHHHHHH-HHHHS--TT--